Protein AF-A0A662BFU1-F1 (afdb_monomer)

Structure (mmCIF, N/CA/C/O backbone):
data_AF-A0A662BFU1-F1
#
_entry.id   AF-A0A662B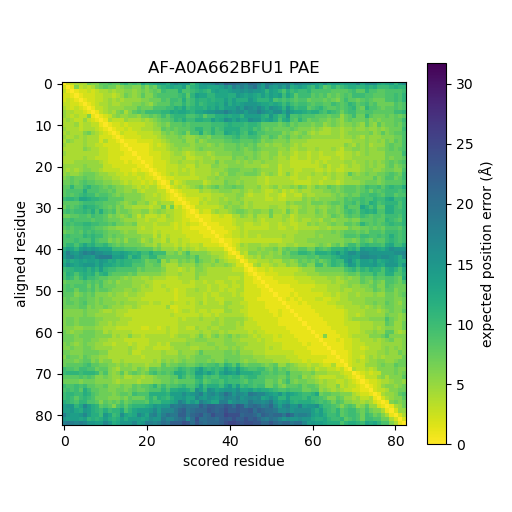FU1-F1
#
loop_
_atom_site.group_PDB
_atom_site.id
_atom_site.type_symbol
_atom_site.label_atom_id
_atom_site.label_alt_id
_atom_site.label_comp_id
_atom_site.label_asym_id
_atom_site.label_entity_id
_atom_site.label_seq_id
_atom_site.pdbx_PDB_ins_code
_atom_site.Cartn_x
_atom_site.Cartn_y
_atom_site.Cartn_z
_atom_site.occupancy
_atom_site.B_iso_or_equiv
_atom_site.auth_seq_id
_atom_site.auth_comp_id
_atom_site.auth_asym_id
_atom_site.auth_atom_id
_atom_site.pdbx_PDB_model_num
ATOM 1 N N . ILE A 1 1 ? -4.718 -13.357 11.661 1.00 72.25 1 ILE A N 1
ATOM 2 C CA . ILE A 1 1 ? -5.862 -13.822 12.493 1.00 72.25 1 ILE A CA 1
ATOM 3 C C . ILE A 1 1 ? -5.441 -14.080 13.944 1.00 72.25 1 ILE A C 1
ATOM 5 O O . ILE A 1 1 ? -5.992 -13.429 14.819 1.00 72.25 1 ILE A O 1
ATOM 9 N N . GLY A 1 2 ? -4.434 -14.923 14.221 1.00 76.75 2 GLY A N 1
ATOM 10 C CA . GLY A 1 2 ? -4.015 -15.227 15.606 1.00 76.75 2 GLY A CA 1
ATOM 11 C C . GLY A 1 2 ? -3.601 -14.016 16.460 1.00 76.75 2 GLY A C 1
ATOM 12 O O . GLY A 1 2 ? -3.898 -13.980 17.648 1.00 76.75 2 GLY A O 1
ATOM 13 N N . VAL A 1 3 ? -2.992 -12.990 15.853 1.00 77.69 3 VAL A N 1
ATOM 14 C CA .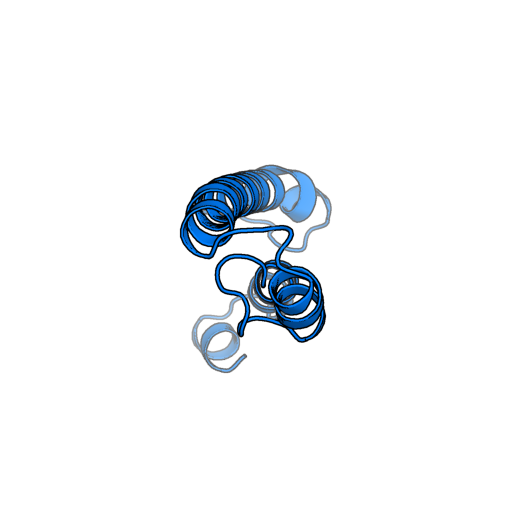 VAL A 1 3 ? -2.650 -11.731 16.544 1.00 77.69 3 VAL A CA 1
ATOM 15 C C . VAL A 1 3 ? -3.910 -10.959 16.957 1.00 77.69 3 VAL A C 1
ATOM 17 O O . VAL A 1 3 ? -4.024 -10.575 18.113 1.00 77.69 3 VAL A O 1
ATOM 20 N N . ALA A 1 4 ? -4.893 -10.803 16.063 1.00 77.50 4 ALA A N 1
ATOM 21 C CA . ALA A 1 4 ? -6.144 -10.100 16.373 1.00 77.50 4 ALA A CA 1
ATOM 22 C C . ALA A 1 4 ? -6.900 -10.755 17.544 1.00 77.50 4 ALA A C 1
ATOM 24 O O . ALA A 1 4 ? -7.325 -10.063 18.462 1.00 77.50 4 ALA A O 1
ATOM 25 N N . VAL A 1 5 ? -6.968 -12.094 17.568 1.00 77.00 5 VAL A N 1
ATOM 26 C CA . VAL A 1 5 ? -7.608 -12.857 18.658 1.00 77.00 5 VAL A CA 1
ATOM 27 C C . VAL A 1 5 ? -6.868 -12.679 19.988 1.00 77.00 5 VAL A C 1
ATOM 29 O O . VAL A 1 5 ? -7.501 -12.550 21.029 1.00 77.00 5 VAL A O 1
ATOM 32 N N . ARG A 1 6 ? -5.530 -12.629 19.964 1.00 81.25 6 ARG A N 1
ATOM 33 C CA . ARG A 1 6 ? -4.708 -12.474 21.174 1.00 81.25 6 ARG A CA 1
ATOM 34 C C . ARG A 1 6 ? -4.819 -11.085 21.810 1.00 81.25 6 ARG A C 1
ATOM 36 O O . ARG A 1 6 ? -4.698 -10.980 23.025 1.00 81.25 6 ARG A O 1
ATOM 43 N N . PHE A 1 7 ? -5.031 -10.048 21.004 1.00 80.19 7 PHE A N 1
ATOM 44 C CA . PHE A 1 7 ? -5.134 -8.657 21.462 1.00 80.19 7 PHE A CA 1
ATOM 45 C C . PHE A 1 7 ? -6.580 -8.144 21.555 1.00 80.19 7 PHE A C 1
ATOM 47 O O . PHE A 1 7 ? -6.789 -6.978 21.866 1.00 80.19 7 PHE A O 1
ATOM 54 N N . GLY A 1 8 ? -7.580 -8.997 21.301 1.00 77.19 8 GLY A N 1
ATOM 55 C CA . GLY A 1 8 ? -8.996 -8.622 21.384 1.00 77.19 8 GLY A CA 1
ATOM 56 C C . GLY A 1 8 ? -9.465 -7.665 20.284 1.00 77.19 8 GLY A C 1
ATOM 57 O O . GLY A 1 8 ? -10.538 -7.081 20.406 1.00 77.19 8 GLY A O 1
ATOM 58 N N . PHE A 1 9 ? -8.693 -7.502 19.206 1.00 79.25 9 PHE A N 1
ATOM 59 C CA . PHE A 1 9 ? -9.089 -6.652 18.088 1.00 79.25 9 PHE A CA 1
ATOM 60 C C . PHE A 1 9 ? -10.109 -7.359 17.185 1.00 79.25 9 PHE A C 1
ATOM 62 O O . PHE A 1 9 ? -9.988 -8.567 16.943 1.00 79.25 9 PHE A O 1
ATOM 69 N N . PRO A 1 10 ? -11.071 -6.619 16.601 1.00 80.31 10 PRO A N 1
ATOM 70 C CA . PRO A 1 10 ? -11.957 -7.162 15.581 1.00 80.31 10 PRO A CA 1
ATOM 71 C C . PRO A 1 10 ? -11.140 -7.750 14.426 1.00 80.31 10 PRO A C 1
ATOM 73 O O . PRO A 1 10 ? -10.284 -7.080 13.851 1.00 80.31 10 PRO A O 1
ATOM 76 N N . ILE A 1 11 ? -11.409 -9.000 14.043 1.00 80.44 11 ILE A N 1
ATOM 77 C CA . ILE A 1 11 ? -10.647 -9.681 12.979 1.00 80.44 11 ILE A CA 1
ATOM 78 C C . ILE A 1 11 ? -10.712 -8.887 11.667 1.00 80.44 11 ILE A C 1
ATOM 80 O O . ILE A 1 11 ? -9.705 -8.775 10.970 1.00 80.44 11 ILE A O 1
ATOM 84 N N . MET A 1 12 ? -11.871 -8.293 11.367 1.00 79.75 12 MET A N 1
ATOM 85 C CA . MET A 1 12 ? -12.089 -7.471 10.173 1.00 79.75 12 MET A CA 1
ATOM 86 C C . MET A 1 12 ? -11.226 -6.206 10.140 1.00 79.75 12 MET A C 1
ATOM 88 O O . MET A 1 12 ? -10.761 -5.840 9.064 1.00 79.75 12 MET A O 1
ATOM 92 N N . SER A 1 13 ? -10.947 -5.599 11.299 1.00 74.75 13 SER A N 1
ATOM 93 C CA . SER A 1 13 ? -10.076 -4.420 11.418 1.00 74.75 13 SER A CA 1
ATOM 94 C C . SER A 1 13 ? -8.661 -4.706 10.899 1.00 74.75 13 SER A C 1
ATOM 96 O O . SER A 1 13 ? -8.057 -3.865 10.242 1.00 74.75 13 SER A O 1
ATOM 98 N N . LEU A 1 14 ? -8.154 -5.928 11.108 1.00 78.25 14 LEU A N 1
ATOM 99 C CA . LEU A 1 14 ? -6.833 -6.336 10.620 1.00 78.25 14 LEU A CA 1
ATOM 100 C C . LEU A 1 14 ? -6.879 -6.999 9.238 1.00 78.25 14 LEU A C 1
ATOM 102 O O . LEU A 1 14 ? -5.990 -6.791 8.419 1.00 78.25 14 LEU A O 1
ATOM 106 N N . ALA A 1 15 ? -7.880 -7.840 8.981 1.00 82.44 15 ALA A N 1
ATOM 107 C CA . ALA A 1 15 ? -7.936 -8.650 7.768 1.00 82.44 15 ALA A CA 1
ATOM 108 C C . ALA A 1 15 ? -8.246 -7.815 6.520 1.00 82.44 15 ALA A C 1
ATOM 110 O O . ALA A 1 15 ? -7.653 -8.053 5.471 1.00 82.44 15 ALA A O 1
ATOM 111 N N . PHE A 1 16 ? -9.145 -6.834 6.630 1.00 82.75 16 PHE A N 1
ATOM 112 C CA . PHE A 1 16 ? -9.603 -6.059 5.481 1.00 82.75 16 PHE A CA 1
ATOM 113 C C . PHE A 1 16 ? -8.527 -5.116 4.911 1.00 82.75 16 PHE A C 1
ATOM 115 O O . PHE A 1 16 ? -8.270 -5.185 3.708 1.00 82.75 16 PHE A O 1
ATOM 122 N N . PRO A 1 17 ? -7.812 -4.310 5.721 1.00 79.88 17 PRO A N 1
ATOM 123 C CA . PRO A 1 17 ? -6.722 -3.485 5.201 1.00 79.88 17 PRO A CA 1
ATOM 124 C C . PRO A 1 17 ? -5.585 -4.326 4.616 1.00 79.88 17 PRO A C 1
ATOM 126 O O . PRO A 1 17 ? -5.030 -3.976 3.579 1.00 79.88 17 PRO A O 1
ATOM 129 N N . VAL A 1 18 ? -5.269 -5.471 5.235 1.00 82.38 18 VAL A N 1
ATOM 130 C CA . VAL A 1 18 ? -4.254 -6.398 4.712 1.00 82.38 18 VAL A CA 1
ATOM 131 C C . VAL A 1 18 ? -4.675 -6.954 3.351 1.00 82.38 18 VAL A C 1
ATOM 133 O O . VAL A 1 18 ? -3.861 -6.953 2.433 1.00 82.38 18 VAL A O 1
ATOM 136 N N . ALA A 1 19 ? -5.937 -7.365 3.193 1.00 85.19 19 ALA A N 1
ATOM 137 C CA . ALA A 1 19 ? -6.463 -7.853 1.918 1.00 85.19 19 ALA A CA 1
ATOM 138 C C . ALA A 1 19 ? -6.396 -6.793 0.804 1.00 85.19 19 ALA A C 1
ATOM 140 O O . ALA A 1 19 ? -6.129 -7.124 -0.342 1.00 85.19 19 ALA A O 1
ATOM 141 N N . MET A 1 20 ? -6.575 -5.512 1.130 1.00 84.19 20 MET A N 1
ATOM 142 C CA . MET A 1 20 ? -6.420 -4.434 0.147 1.00 84.19 20 MET A CA 1
ATOM 143 C C . MET A 1 20 ? -4.950 -4.181 -0.211 1.00 84.19 20 MET A C 1
ATOM 145 O O . MET A 1 20 ? -4.625 -3.900 -1.361 1.00 84.19 20 MET A O 1
ATOM 149 N N . LEU A 1 21 ? -4.037 -4.293 0.756 1.00 82.94 21 LEU A N 1
ATOM 150 C CA . LEU A 1 21 ? -2.613 -4.036 0.535 1.00 82.94 21 LEU A CA 1
ATOM 151 C C . LEU A 1 21 ? -1.929 -5.126 -0.304 1.00 82.94 21 LEU A C 1
ATOM 153 O O . LEU A 1 21 ? -1.046 -4.790 -1.090 1.00 82.94 21 LEU A O 1
ATOM 157 N N . ILE A 1 22 ? -2.343 -6.395 -0.199 1.00 83.56 22 ILE A N 1
ATOM 158 C CA . ILE A 1 22 ? -1.730 -7.499 -0.968 1.00 83.56 22 ILE A CA 1
ATOM 159 C C . ILE A 1 22 ? -1.953 -7.406 -2.482 1.00 83.56 22 ILE A C 1
ATOM 161 O O . ILE A 1 22 ? -1.190 -8.004 -3.230 1.00 83.56 22 ILE A O 1
ATOM 165 N N . GLU A 1 23 ? -2.951 -6.649 -2.940 1.00 84.31 23 GLU A N 1
ATOM 166 C CA . GLU A 1 23 ? -3.220 -6.441 -4.371 1.00 84.31 23 GLU A CA 1
ATOM 167 C C . GLU A 1 23 ? -2.219 -5.471 -5.028 1.00 84.31 23 GLU A C 1
ATOM 169 O O . GLU A 1 23 ? -2.129 -5.371 -6.252 1.00 84.31 23 GLU A O 1
ATOM 174 N N . HIS A 1 24 ? -1.423 -4.749 -4.235 1.00 84.81 24 HIS A N 1
ATOM 175 C CA . HIS A 1 24 ? -0.450 -3.783 -4.740 1.00 84.81 24 HIS A CA 1
ATOM 176 C C . HIS A 1 24 ? 0.871 -4.497 -5.095 1.00 84.81 24 HIS A C 1
ATOM 178 O O . HIS A 1 24 ? 1.842 -4.470 -4.345 1.00 84.81 24 HIS A O 1
ATOM 184 N N . VAL A 1 25 ? 0.890 -5.176 -6.250 1.00 81.81 25 VAL A N 1
ATOM 185 C CA . VAL A 1 25 ? 1.967 -6.089 -6.707 1.00 81.81 25 VAL A CA 1
ATOM 186 C C . VAL A 1 25 ? 2.668 -5.628 -7.995 1.00 81.81 25 VAL A C 1
ATOM 188 O O . VAL A 1 25 ? 2.941 -6.419 -8.901 1.00 81.81 25 VAL A O 1
ATOM 191 N N . TYR A 1 26 ? 2.956 -4.332 -8.094 1.00 80.00 26 TYR A N 1
ATOM 192 C CA . TYR A 1 26 ? 3.475 -3.687 -9.312 1.00 80.00 26 TYR A CA 1
ATOM 193 C C . TYR A 1 26 ? 4.914 -3.139 -9.190 1.00 80.00 26 TYR A C 1
ATOM 195 O O . TYR A 1 26 ? 5.409 -2.533 -10.134 1.00 80.00 26 TYR A O 1
ATOM 203 N N . THR A 1 27 ? 5.600 -3.338 -8.057 1.00 81.44 27 THR A N 1
ATOM 204 C CA . THR A 1 27 ? 6.948 -2.774 -7.811 1.00 81.44 27 THR A CA 1
ATOM 205 C C . THR A 1 27 ? 8.061 -3.507 -8.555 1.00 81.44 27 THR A C 1
ATOM 207 O O . THR A 1 27 ? 9.009 -2.886 -9.031 1.00 81.44 27 THR A O 1
ATOM 210 N N . LEU A 1 28 ? 7.962 -4.830 -8.658 1.00 85.69 28 LEU A N 1
ATOM 211 C CA . LEU A 1 28 ? 8.918 -5.672 -9.368 1.00 85.69 28 LEU A CA 1
ATOM 212 C C . LEU A 1 28 ? 8.159 -6.560 -10.365 1.00 85.69 28 LEU A C 1
ATOM 214 O O . LEU A 1 28 ? 7.072 -7.040 -10.034 1.00 85.69 28 LEU A O 1
ATOM 218 N N . PRO A 1 29 ? 8.717 -6.856 -11.553 1.00 76.44 29 PRO A N 1
ATOM 219 C CA . PRO A 1 29 ? 8.027 -7.629 -12.590 1.00 76.44 29 PRO A CA 1
ATOM 220 C C . PRO A 1 29 ? 7.567 -9.013 -12.126 1.00 76.44 29 PRO A C 1
ATOM 222 O O . PRO A 1 29 ? 6.562 -9.527 -12.592 1.00 76.44 29 PRO A O 1
ATOM 225 N N . PHE A 1 30 ? 8.271 -9.618 -11.171 1.00 81.06 30 PHE A N 1
ATOM 226 C CA . PHE A 1 30 ? 7.926 -10.926 -10.615 1.00 81.06 30 PHE A CA 1
ATOM 227 C C . PHE A 1 30 ? 6.886 -10.874 -9.486 1.00 81.06 30 PHE A C 1
ATOM 229 O O . PHE A 1 30 ? 6.473 -11.927 -9.004 1.00 81.06 30 PHE A O 1
ATOM 236 N N . ASN A 1 31 ? 6.458 -9.687 -9.036 1.00 84.75 31 ASN A N 1
ATOM 237 C CA . ASN A 1 31 ? 5.424 -9.587 -8.005 1.00 84.75 31 ASN A CA 1
ATOM 238 C C . ASN A 1 31 ? 4.067 -10.096 -8.500 1.00 84.75 31 ASN A C 1
ATOM 240 O O . ASN A 1 31 ? 3.270 -10.568 -7.693 1.00 84.75 31 ASN A O 1
ATOM 244 N N . SER A 1 32 ? 3.802 -10.039 -9.806 1.00 85.44 32 SER A N 1
ATOM 245 C CA . SER A 1 32 ? 2.559 -10.544 -10.374 1.00 85.44 32 SER A CA 1
ATOM 246 C C . SER A 1 32 ? 2.737 -11.018 -11.812 1.00 85.44 32 SER A C 1
ATOM 248 O O . SER A 1 32 ? 3.577 -10.519 -12.560 1.00 85.44 32 SER A O 1
ATOM 250 N N . LYS A 1 33 ? 1.913 -11.986 -12.225 1.00 84.44 33 LYS A N 1
ATOM 251 C CA 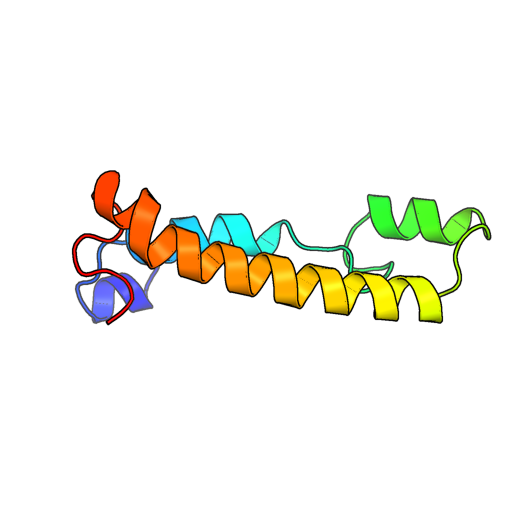. LYS A 1 33 ? 1.907 -12.475 -13.613 1.00 84.44 33 LYS A CA 1
ATOM 252 C C . LYS A 1 33 ? 1.663 -11.346 -14.635 1.00 84.44 33 LYS A C 1
ATOM 254 O O . LYS A 1 33 ? 2.362 -11.335 -15.644 1.00 84.44 33 LYS A O 1
ATOM 259 N N . PRO A 1 34 ? 0.750 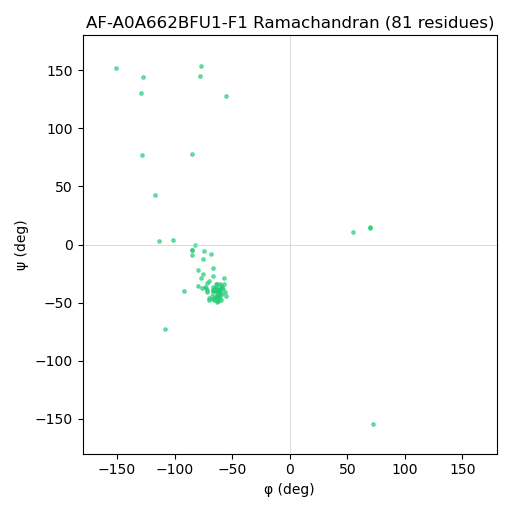-10.379 -14.396 1.00 84.62 34 PRO A N 1
ATOM 260 C CA . PRO A 1 34 ? 0.557 -9.245 -15.301 1.00 84.62 34 PRO A CA 1
ATOM 261 C C . PRO A 1 34 ? 1.782 -8.328 -15.420 1.00 84.62 34 PRO A C 1
ATOM 263 O O . PRO A 1 34 ? 2.108 -7.900 -16.525 1.00 84.62 34 PRO A O 1
ATOM 266 N N . ALA A 1 35 ? 2.490 -8.055 -14.317 1.00 82.50 35 ALA A N 1
ATOM 267 C CA . ALA A 1 35 ? 3.690 -7.216 -14.345 1.00 82.50 35 ALA A CA 1
ATOM 268 C C . ALA A 1 35 ? 4.823 -7.863 -15.160 1.00 82.50 35 ALA A C 1
ATOM 270 O O . ALA A 1 35 ? 5.511 -7.177 -15.917 1.00 82.50 35 ALA A O 1
ATOM 271 N N . LEU A 1 36 ? 4.970 -9.189 -15.071 1.00 84.00 36 LEU A N 1
ATOM 272 C CA . LEU A 1 36 ? 5.952 -9.933 -15.858 1.00 84.00 36 LEU A CA 1
ATOM 273 C C . LEU A 1 36 ? 5.627 -9.903 -17.354 1.00 84.00 36 LEU A C 1
ATOM 275 O O . LEU A 1 36 ? 6.530 -9.732 -18.169 1.00 84.00 36 LEU A O 1
ATOM 279 N N . LEU A 1 37 ? 4.347 -10.043 -17.711 1.00 86.38 37 LEU A N 1
ATOM 280 C CA . LEU A 1 37 ? 3.910 -9.961 -19.104 1.00 86.38 37 LEU A CA 1
ATOM 281 C C . LEU A 1 37 ? 4.238 -8.589 -19.703 1.00 86.38 37 LEU A C 1
ATOM 283 O O . LEU A 1 37 ? 4.817 -8.531 -20.782 1.00 86.38 37 LEU A O 1
ATOM 287 N N . LEU A 1 38 ? 3.955 -7.498 -18.985 1.00 83.19 38 LEU A N 1
ATOM 288 C CA . LEU A 1 38 ? 4.296 -6.141 -19.428 1.00 83.19 38 LEU A CA 1
ATOM 289 C C . LEU A 1 38 ? 5.807 -5.942 -19.577 1.00 83.19 38 LEU A C 1
ATOM 291 O O . LEU A 1 38 ? 6.249 -5.384 -20.578 1.00 83.19 38 LEU A O 1
ATOM 295 N N . TYR A 1 39 ? 6.604 -6.448 -18.636 1.00 82.94 39 TYR A N 1
ATOM 296 C CA . TYR A 1 39 ? 8.063 -6.402 -18.735 1.00 82.94 39 TYR A CA 1
ATOM 297 C C . TYR A 1 39 ? 8.591 -7.188 -19.947 1.00 82.94 39 TYR A C 1
ATOM 299 O O . TYR A 1 39 ? 9.482 -6.718 -20.644 1.00 82.94 39 TYR A O 1
ATOM 307 N N . SER A 1 40 ? 7.993 -8.344 -20.261 1.00 83.44 40 SER A N 1
ATOM 308 C CA . SER A 1 40 ? 8.406 -9.185 -21.396 1.00 83.44 40 SER A CA 1
ATOM 309 C C . SER A 1 40 ? 8.133 -8.586 -22.782 1.00 83.44 40 SER A C 1
ATOM 311 O O . SER A 1 40 ? 8.582 -9.142 -23.777 1.00 83.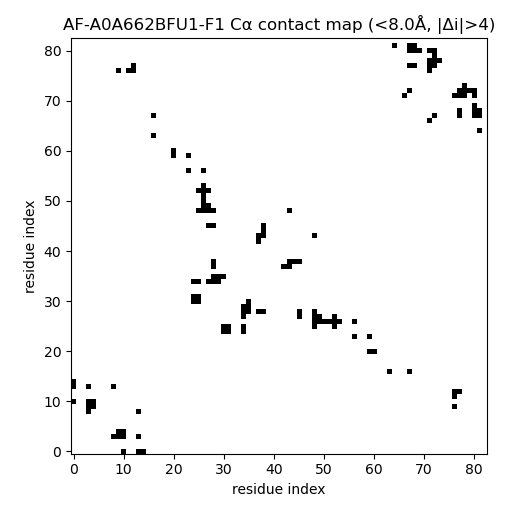44 40 SER A O 1
ATOM 313 N N . THR A 1 41 ? 7.414 -7.460 -22.861 1.00 86.19 41 THR A N 1
ATOM 314 C CA . THR A 1 41 ? 7.179 -6.739 -24.124 1.00 86.19 41 THR A CA 1
ATOM 315 C C . THR A 1 41 ? 8.329 -5.809 -24.528 1.00 86.19 41 THR A C 1
ATOM 317 O O . THR A 1 41 ? 8.210 -5.128 -25.543 1.00 86.19 41 THR A O 1
ATOM 320 N N . ASP A 1 42 ? 9.404 -5.730 -23.731 1.00 80.81 42 ASP A N 1
ATOM 321 C CA . ASP A 1 42 ? 10.540 -4.799 -23.893 1.00 80.81 42 ASP A CA 1
ATOM 322 C C . ASP A 1 42 ? 10.148 -3.305 -23.961 1.00 80.81 42 ASP A C 1
ATOM 324 O O . ASP A 1 42 ? 10.975 -2.439 -24.243 1.00 80.81 42 ASP A O 1
ATOM 328 N N . MET A 1 43 ? 8.892 -2.962 -23.650 1.00 78.06 43 MET A N 1
ATOM 329 C CA . MET A 1 43 ? 8.415 -1.575 -23.626 1.00 78.06 43 MET A CA 1
ATOM 330 C C . MET A 1 43 ? 8.811 -0.817 -22.352 1.00 78.06 43 MET A C 1
ATOM 332 O O . MET A 1 43 ? 8.830 0.413 -22.359 1.00 78.06 43 MET A O 1
ATOM 336 N N . TYR A 1 44 ? 9.105 -1.524 -21.257 1.00 75.88 44 TYR A N 1
ATOM 337 C CA . TYR A 1 44 ? 9.386 -0.928 -19.949 1.00 75.88 44 TYR A CA 1
ATOM 338 C C . TYR A 1 44 ? 10.689 -1.462 -19.363 1.00 75.88 44 TYR A C 1
ATOM 340 O O . TYR A 1 44 ? 10.888 -2.672 -19.261 1.00 75.88 44 TYR A O 1
ATOM 348 N N . SER A 1 45 ? 11.558 -0.555 -18.912 1.00 83.75 45 SER A N 1
ATOM 349 C CA . SER A 1 45 ? 12.785 -0.932 -18.217 1.00 83.75 45 SER A CA 1
ATOM 350 C C . SER A 1 45 ? 12.508 -1.344 -16.766 1.00 83.75 45 SER A C 1
ATOM 352 O O . SER A 1 45 ? 11.565 -0.873 -16.123 1.00 83.75 45 SER A O 1
ATOM 354 N N . MET A 1 46 ? 13.379 -2.187 -16.207 1.00 82.38 46 MET A N 1
ATOM 355 C CA . MET A 1 46 ? 13.319 -2.583 -14.793 1.00 82.38 46 MET A CA 1
ATOM 356 C C . MET A 1 46 ? 13.431 -1.370 -13.851 1.00 82.38 46 MET A C 1
ATOM 358 O O . MET A 1 46 ? 12.768 -1.315 -12.815 1.00 82.38 46 MET A O 1
ATOM 362 N N . SER A 1 47 ? 14.252 -0.380 -14.216 1.00 84.31 47 SER A N 1
ATOM 363 C CA . SER A 1 47 ? 14.414 0.862 -13.454 1.00 84.31 47 SER A CA 1
ATOM 364 C C . SER A 1 47 ? 13.144 1.706 -13.423 1.00 84.31 47 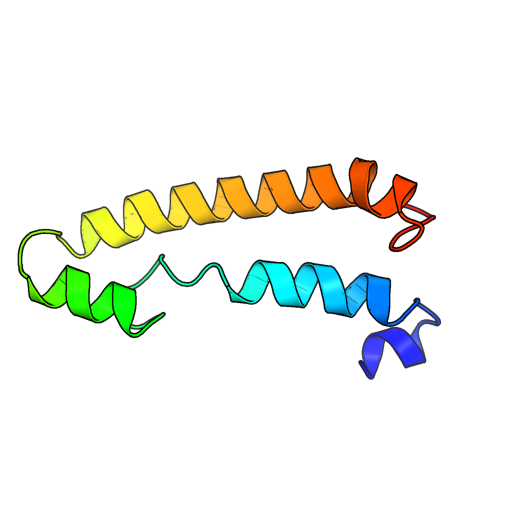SER A C 1
ATOM 366 O O . SER A 1 47 ? 12.816 2.264 -12.374 1.00 84.31 47 SER A O 1
ATOM 368 N N . ASP A 1 48 ? 12.409 1.773 -14.535 1.00 84.44 48 ASP A N 1
ATOM 369 C CA . ASP A 1 48 ? 11.151 2.516 -14.596 1.00 84.44 48 ASP A CA 1
ATOM 370 C C . ASP A 1 48 ? 10.075 1.806 -13.776 1.00 84.44 48 ASP A C 1
ATOM 372 O O . ASP A 1 48 ? 9.423 2.438 -12.944 1.00 84.44 48 ASP A O 1
ATOM 376 N N . ALA A 1 49 ? 9.952 0.483 -13.924 1.00 84.00 49 ALA A N 1
ATOM 377 C CA . ALA A 1 49 ? 9.023 -0.326 -13.138 1.00 84.00 49 ALA A CA 1
ATOM 378 C C . ALA A 1 49 ? 9.243 -0.142 -11.627 1.00 84.00 49 ALA A C 1
ATOM 380 O O . ALA A 1 49 ? 8.290 0.101 -10.889 1.00 84.00 49 ALA A O 1
ATOM 381 N N . PHE A 1 50 ? 10.500 -0.153 -11.174 1.00 86.94 50 PHE A N 1
ATOM 382 C CA . PHE A 1 50 ? 10.821 0.080 -9.769 1.00 86.94 50 PHE A CA 1
ATOM 383 C C . PHE A 1 50 ? 10.487 1.507 -9.320 1.00 86.94 50 PHE A C 1
ATOM 385 O O . PHE A 1 50 ? 9.851 1.689 -8.283 1.00 86.94 50 PHE A O 1
ATOM 392 N N . LYS A 1 51 ? 10.883 2.526 -10.095 1.00 87.00 51 LYS A N 1
ATOM 393 C CA . LYS A 1 51 ? 10.667 3.939 -9.751 1.00 87.00 51 LYS A CA 1
ATOM 394 C C . LYS A 1 51 ? 9.181 4.279 -9.655 1.00 87.00 51 LYS A C 1
ATOM 396 O O . LYS A 1 51 ? 8.755 4.873 -8.670 1.00 87.00 51 LYS A O 1
ATOM 401 N N . TYR A 1 52 ? 8.388 3.892 -10.649 1.00 88.44 52 TYR A N 1
ATOM 402 C CA . TYR A 1 52 ? 6.948 4.140 -10.627 1.00 88.44 52 TYR A CA 1
ATOM 403 C C . TYR A 1 52 ? 6.234 3.233 -9.627 1.00 88.44 52 TYR A C 1
ATOM 405 O O . TYR A 1 52 ? 5.334 3.689 -8.923 1.00 88.44 52 TYR A O 1
ATOM 413 N N . GLY A 1 53 ? 6.671 1.981 -9.499 1.00 87.06 53 GLY A N 1
ATOM 414 C CA . GLY A 1 53 ? 6.097 1.033 -8.560 1.00 87.06 53 GLY A CA 1
ATOM 415 C C . GLY A 1 53 ? 6.271 1.458 -7.105 1.00 87.06 53 GLY A C 1
ATOM 416 O O . GLY A 1 53 ? 5.294 1.488 -6.361 1.00 87.06 53 GLY A O 1
ATOM 417 N N . ILE A 1 54 ? 7.467 1.906 -6.706 1.00 89.50 54 ILE A N 1
ATOM 418 C CA . ILE A 1 54 ? 7.692 2.395 -5.341 1.00 89.50 54 ILE A CA 1
ATOM 419 C C . ILE A 1 54 ? 6.911 3.687 -5.065 1.00 89.50 54 ILE A C 1
ATOM 421 O O . ILE A 1 54 ? 6.319 3.827 -3.995 1.00 89.50 54 ILE A O 1
ATOM 425 N N . THR A 1 55 ? 6.828 4.608 -6.032 1.00 91.50 55 THR A N 1
ATOM 426 C CA . THR A 1 55 ? 6.002 5.819 -5.901 1.00 91.50 55 THR A CA 1
ATOM 427 C C . THR A 1 55 ? 4.533 5.462 -5.685 1.00 91.50 55 THR A C 1
ATOM 429 O O . THR A 1 55 ? 3.911 5.952 -4.743 1.00 91.50 55 THR A O 1
ATOM 432 N N . MET A 1 56 ? 3.988 4.557 -6.499 1.00 90.50 56 MET A N 1
ATOM 433 C CA . MET A 1 56 ? 2.612 4.085 -6.354 1.00 90.50 56 MET A CA 1
ATOM 434 C C . MET A 1 56 ? 2.396 3.333 -5.036 1.00 90.50 56 MET A C 1
ATOM 436 O O . MET A 1 56 ? 1.328 3.447 -4.443 1.00 90.50 56 MET A O 1
ATOM 440 N N . GLN A 1 57 ? 3.397 2.603 -4.534 1.00 89.62 57 GLN A N 1
ATOM 441 C CA . GLN A 1 57 ? 3.324 1.915 -3.243 1.00 89.62 57 GLN A CA 1
ATOM 442 C C . GLN A 1 57 ? 3.163 2.900 -2.079 1.00 89.62 57 GLN A C 1
ATOM 444 O O . GLN A 1 57 ? 2.325 2.679 -1.204 1.00 89.62 57 GLN A O 1
ATOM 449 N N . PHE A 1 58 ? 3.917 4.004 -2.081 1.00 90.94 58 PHE A N 1
ATOM 450 C CA . PHE A 1 58 ? 3.786 5.051 -1.065 1.00 90.94 58 PHE A CA 1
ATOM 451 C C . PHE A 1 58 ? 2.441 5.778 -1.146 1.00 90.94 58 PHE A C 1
ATOM 453 O O . PHE A 1 58 ? 1.837 6.053 -0.109 1.00 90.94 58 PHE A O 1
ATOM 460 N N . ILE A 1 59 ? 1.941 6.043 -2.359 1.00 91.62 59 ILE A N 1
ATOM 461 C CA . ILE A 1 59 ? 0.616 6.648 -2.559 1.00 91.62 59 ILE A CA 1
ATOM 462 C C . ILE A 1 59 ? -0.479 5.722 -2.018 1.00 91.62 59 ILE A C 1
ATOM 464 O O . ILE A 1 59 ? -1.318 6.160 -1.233 1.00 91.62 59 ILE A O 1
ATOM 468 N N . ALA A 1 60 ? -0.451 4.4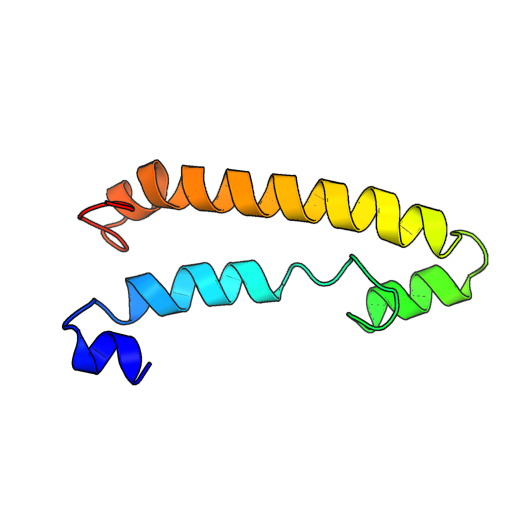37 -2.383 1.00 89.25 60 ALA A N 1
ATOM 469 C CA . ALA A 1 60 ? -1.414 3.444 -1.912 1.00 89.25 60 ALA A CA 1
ATOM 470 C C . ALA A 1 60 ? -1.377 3.273 -0.387 1.00 89.25 60 ALA A C 1
ATOM 472 O O . ALA A 1 60 ? -2.421 3.182 0.263 1.00 89.25 60 ALA A O 1
ATOM 473 N N . TRP A 1 61 ? -0.180 3.283 0.200 1.00 87.81 61 TRP A N 1
ATOM 474 C CA . TRP A 1 61 ? -0.004 3.228 1.647 1.00 87.81 61 TRP A CA 1
ATOM 475 C C . TRP A 1 61 ? -0.599 4.458 2.347 1.00 87.81 61 TRP A C 1
ATOM 477 O O . TRP A 1 61 ? -1.388 4.306 3.281 1.00 87.81 61 TRP A O 1
ATOM 487 N N . GLY A 1 62 ? -0.311 5.668 1.854 1.00 89.88 62 GLY A N 1
ATOM 488 C CA . GLY A 1 62 ? -0.890 6.906 2.385 1.00 89.88 62 GLY A CA 1
ATOM 489 C C . GLY A 1 62 ? -2.418 6.942 2.265 1.00 89.88 62 GLY A C 1
ATOM 490 O O . GLY A 1 62 ? -3.112 7.254 3.233 1.00 89.88 62 GLY A O 1
ATOM 491 N N . MET A 1 63 ? -2.955 6.537 1.112 1.00 88.44 63 MET A N 1
ATOM 492 C CA . MET A 1 63 ? -4.400 6.403 0.891 1.00 88.44 63 MET A CA 1
ATOM 493 C C . MET A 1 63 ? -5.039 5.388 1.844 1.00 88.44 63 MET A C 1
ATOM 495 O O . MET A 1 63 ? -6.122 5.638 2.367 1.00 88.44 63 MET A O 1
ATOM 499 N N . SER A 1 64 ? -4.363 4.271 2.119 1.00 85.06 64 SER A N 1
ATOM 500 C CA . SER A 1 64 ? -4.854 3.249 3.049 1.00 85.06 64 SER A CA 1
ATOM 501 C C . SER A 1 64 ? -4.963 3.782 4.480 1.00 85.06 64 SER A C 1
ATOM 503 O O . SER A 1 64 ? -5.952 3.511 5.157 1.00 85.06 64 SER A O 1
ATOM 505 N N . ILE A 1 65 ? -4.000 4.597 4.925 1.00 84.88 65 ILE A N 1
ATOM 506 C CA . ILE A 1 65 ? -4.049 5.271 6.233 1.00 84.88 65 ILE A CA 1
ATOM 507 C C . ILE A 1 65 ? -5.208 6.275 6.287 1.00 84.88 65 ILE A C 1
ATOM 509 O O . ILE A 1 65 ? -5.975 6.287 7.250 1.00 84.88 65 ILE A O 1
ATOM 513 N N . LEU A 1 66 ? -5.383 7.085 5.238 1.00 86.12 66 LEU A N 1
ATOM 514 C CA . LEU A 1 66 ? -6.500 8.030 5.147 1.00 86.12 66 LEU A CA 1
ATOM 515 C C . LEU A 1 66 ? -7.857 7.314 5.182 1.00 86.12 66 LEU A C 1
ATOM 517 O O . LEU A 1 66 ? -8.760 7.748 5.902 1.00 86.12 66 LEU A O 1
ATOM 521 N N . MET A 1 67 ? -7.998 6.199 4.462 1.00 82.69 67 MET A N 1
ATOM 522 C CA . MET A 1 67 ? -9.220 5.391 4.473 1.00 82.69 67 MET A CA 1
ATOM 523 C C . MET A 1 67 ? -9.472 4.728 5.828 1.00 82.69 67 MET A C 1
ATOM 525 O O . MET A 1 67 ? -10.620 4.695 6.270 1.00 82.69 67 MET A O 1
ATOM 529 N N . ALA A 1 68 ? -8.425 4.281 6.525 1.00 78.25 68 ALA A N 1
ATOM 530 C CA . ALA A 1 68 ? -8.541 3.747 7.879 1.00 78.25 68 ALA A CA 1
ATOM 531 C C . ALA A 1 68 ? -9.072 4.786 8.882 1.00 78.25 68 ALA A C 1
ATOM 533 O O . ALA A 1 68 ? -9.911 4.466 9.721 1.00 78.25 68 ALA A O 1
ATOM 534 N N . MET A 1 69 ? -8.645 6.047 8.767 1.00 78.44 69 MET A N 1
ATOM 535 C CA . MET A 1 69 ? -9.100 7.120 9.662 1.00 78.44 69 MET A CA 1
ATOM 536 C C . MET A 1 69 ? -10.506 7.644 9.338 1.00 78.44 69 MET A C 1
ATOM 538 O O . MET A 1 69 ? -11.199 8.124 10.235 1.00 78.44 69 MET A O 1
ATOM 542 N N . THR A 1 70 ? -10.931 7.575 8.074 1.00 81.69 70 THR A N 1
ATOM 543 C CA . THR A 1 70 ? -12.185 8.187 7.606 1.00 81.69 70 THR A CA 1
ATOM 544 C C . THR A 1 70 ? -13.251 7.139 7.297 1.00 81.69 70 THR A C 1
ATOM 546 O O . THR A 1 70 ? -14.211 6.969 8.049 1.00 81.69 70 THR A O 1
ATOM 549 N N . TYR A 1 71 ? -13.075 6.413 6.196 1.00 74.38 71 TYR A N 1
ATOM 550 C CA . TYR A 1 71 ? -14.088 5.539 5.620 1.00 74.38 71 TYR A CA 1
ATOM 551 C C . TYR A 1 71 ? -14.314 4.272 6.451 1.00 74.38 71 TYR A C 1
ATOM 553 O O . TYR A 1 71 ? -15.455 3.878 6.685 1.00 74.38 71 TYR A O 1
ATOM 561 N N . PHE A 1 72 ? -13.248 3.661 6.974 1.00 77.50 72 PHE A N 1
ATOM 562 C CA . PHE A 1 72 ? -13.365 2.453 7.802 1.00 77.50 72 PHE A CA 1
ATOM 563 C C . PHE A 1 72 ? -13.880 2.753 9.210 1.00 77.50 72 PHE A C 1
ATOM 565 O O . PHE A 1 72 ? -14.533 1.898 9.813 1.00 77.50 72 PHE A O 1
ATOM 572 N N . LYS A 1 73 ? -13.674 3.985 9.695 1.00 74.50 73 LYS A N 1
ATOM 573 C CA . LYS A 1 73 ? -14.328 4.497 10.902 1.00 74.50 73 LYS A CA 1
ATOM 574 C C . LYS A 1 73 ? -15.829 4.679 10.688 1.00 74.50 73 LYS A C 1
ATOM 576 O O . LYS A 1 73 ? -16.616 4.241 11.521 1.00 74.50 73 LYS A O 1
ATOM 581 N N . TRP A 1 74 ? -16.235 5.254 9.554 1.00 75.56 74 TRP A N 1
ATOM 582 C CA . TRP A 1 74 ? -17.651 5.413 9.205 1.00 75.56 74 TRP A CA 1
ATOM 583 C C . TRP A 1 74 ? -18.376 4.070 9.017 1.00 75.56 74 TRP A C 1
ATOM 585 O O . TRP A 1 74 ? -19.495 3.906 9.491 1.00 75.56 74 TRP A O 1
ATOM 595 N N . LEU A 1 75 ? -17.718 3.085 8.397 1.00 75.06 75 LEU A N 1
ATOM 596 C CA . LEU A 1 75 ? -18.250 1.728 8.212 1.00 75.06 75 LEU A CA 1
ATOM 597 C C . LEU A 1 75 ? -18.248 0.864 9.487 1.00 75.06 75 LEU A C 1
ATOM 599 O O . LEU A 1 75 ? -18.734 -0.264 9.451 1.00 75.06 75 LEU A O 1
ATOM 603 N N . GLY A 1 76 ? -17.679 1.341 10.600 1.00 71.31 76 GLY A N 1
ATOM 604 C CA . GLY A 1 76 ? -17.579 0.572 11.846 1.00 71.31 76 GLY A CA 1
ATOM 605 C C . GLY A 1 76 ? -16.603 -0.612 11.792 1.00 71.31 76 GLY A C 1
ATOM 606 O O . GLY A 1 76 ? -16.630 -1.467 12.673 1.00 71.31 76 GLY A O 1
ATOM 607 N N . ILE A 1 77 ? -15.733 -0.675 10.776 1.00 73.1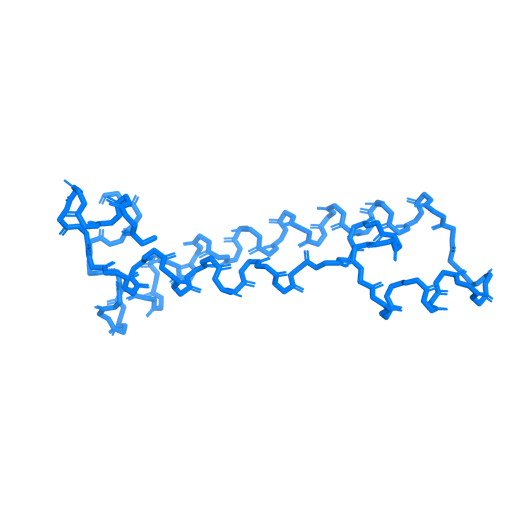2 77 ILE A N 1
ATOM 608 C CA . ILE A 1 77 ? -14.701 -1.718 10.627 1.00 73.12 77 ILE A CA 1
ATOM 609 C C . ILE A 1 77 ? -13.491 -1.401 11.520 1.00 73.12 77 ILE A C 1
ATOM 611 O O . ILE A 1 77 ? -12.907 -2.307 12.112 1.00 73.12 77 ILE A O 1
ATOM 615 N N . THR A 1 78 ? -13.159 -0.113 11.663 1.00 70.31 78 THR A N 1
ATOM 616 C CA . THR A 1 78 ? -12.144 0.417 12.594 1.00 70.31 78 THR A CA 1
ATOM 617 C C . THR A 1 78 ? -12.749 1.556 13.433 1.00 70.31 78 THR A C 1
ATOM 619 O O . THR A 1 78 ? -12.506 2.728 13.132 1.00 70.31 78 THR A O 1
ATOM 622 N N . PRO A 1 79 ? -13.564 1.250 14.463 1.00 62.44 79 PRO A N 1
ATOM 623 C CA . PRO A 1 79 ? -14.299 2.260 15.237 1.00 62.44 79 PRO A CA 1
ATOM 624 C C . PRO A 1 79 ? -13.389 3.278 15.942 1.00 62.44 79 PRO A C 1
ATOM 626 O O . PRO A 1 79 ? -13.682 4.475 15.941 1.00 62.44 79 PRO A O 1
ATOM 629 N N . ASP A 1 80 ? -12.255 2.808 16.464 1.00 65.56 80 ASP A N 1
ATOM 630 C CA . ASP A 1 80 ? -11.277 3.629 17.190 1.00 65.56 80 ASP A CA 1
ATOM 631 C C . ASP A 1 80 ? -10.279 4.339 16.253 1.00 65.56 80 ASP A C 1
ATOM 633 O O . ASP A 1 80 ? -9.519 5.201 16.671 1.00 65.56 80 ASP A O 1
ATOM 637 N N . GLY A 1 81 ? -10.333 4.078 14.941 1.00 59.94 81 GLY A N 1
ATOM 638 C CA . GLY A 1 81 ? -9.358 4.609 13.988 1.00 59.94 81 GLY A CA 1
ATOM 639 C C . GLY A 1 81 ? -7.989 3.930 14.110 1.00 59.94 81 GLY A C 1
ATOM 640 O O . GLY A 1 81 ? -7.897 2.764 14.487 1.00 59.94 81 GLY A O 1
ATOM 641 N N . LEU A 1 82 ? -6.928 4.635 13.703 1.00 61.06 82 LEU A N 1
ATOM 642 C CA . LEU A 1 82 ? -5.557 4.104 13.686 1.00 61.06 82 LEU A CA 1
AT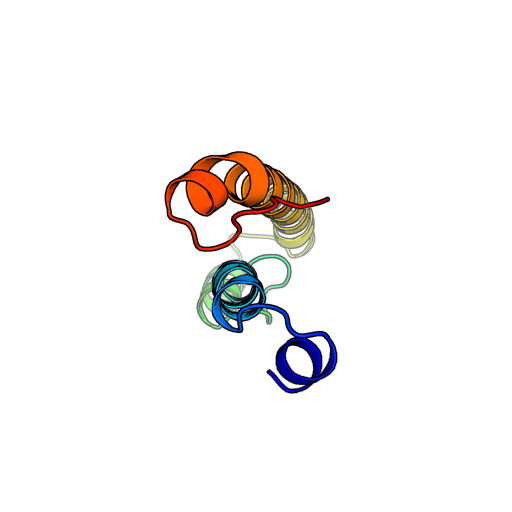OM 643 C C . LEU A 1 82 ? -4.829 4.248 15.045 1.00 61.06 82 LEU A C 1
ATOM 645 O O . LEU A 1 82 ? -3.727 3.716 15.175 1.00 61.06 82 LEU A O 1
ATOM 649 N N . PHE A 1 83 ? -5.408 4.969 16.019 1.00 52.53 83 PHE A N 1
ATOM 650 C CA . PHE A 1 83 ? -4.786 5.336 17.301 1.00 52.53 83 PHE A CA 1
ATOM 651 C C . PHE A 1 83 ? -5.747 5.198 18.476 1.00 52.53 83 PHE A C 1
ATOM 653 O O . PHE A 1 83 ? -6.863 5.751 18.366 1.00 52.53 83 PHE A O 1
#

Radius of gyration: 16.37 Å; Cα contacts (8 Å, |Δi|>4): 74; chains: 1; bounding box: 33×23×46 Å

Mean predicted aligned error: 6.76 Å

Secondary structure (DSSP, 8-state):
-HHHHHHT--HHHHHHHHHHHTT---SSGGGSHHHHHHHTTTSS-HHHHHHHHHHHHHHHHHHHHHHHHTHHHHTTSSTTTT-

Solvent-accessible surface area (backbone atoms only — not comparable to full-atom values): 4666 Å² total; per-residue (Å²): 108,73,65,31,65,74,70,73,44,61,57,61,49,57,50,51,59,50,61,60,55,70,71,72,39,57,41,45,45,84,61,29,75,69,37,35,55,54,43,74,66,72,78,49,53,72,68,53,40,36,56,53,20,50,52,51,49,54,50,53,51,52,50,50,53,52,37,37,57,47,58,30,28,74,70,58,51,25,70,70,41,90,109

pLDDT: mean 80.87, std 7.15, range [52.53, 91.62]

Sequence (83 aa):
IGVAVRFGFPIMSLAFPVAMLIEHVYTLPFNSKPALLLYSTDMYSMSDAFKYGITMQFIAWGMSILMAMTYFKWLGITPDGLF

Foldseek 3Di:
DVVCVVVVHDPLLPPVLVVQLLVLQQQALVSDPVSVVVVVVVPDDRVRSNVVSVVVNVVSVVVSLVCQQPVCCVVVSNVPGPD